Protein AF-A0A935EV45-F1 (afdb_monomer)

Nearest PDB structures (foldseek):
  8w2o-assembly1_F  TM=1.699E-01  e=4.894E+00  Saccharomyces cerevisiae S288C

Mean predicted aligned error: 8.67 Å

Solvent-accessible surface area (backbone atoms only — not comparable to full-atom values): 7509 Å² total; per-residue (Å²): 125,69,72,87,74,80,82,81,82,90,84,77,92,83,37,98,78,70,48,47,69,26,90,53,96,78,26,57,49,69,53,67,56,52,80,79,47,82,34,61,87,47,32,72,79,53,41,71,72,35,60,79,69,70,76,60,58,92,46,69,73,54,28,30,53,44,33,62,68,47,56,48,44,77,78,41,72,50,72,63,51,75,50,72,39,68,42,73,88,41,62,68,64,53,54,49,40,50,75,74,67,46,76,79,82,75,79,81,75,76,82,78,75,80,129

Sequence (115 aa):
MGGDKHYDQIAFLVRKGELELGPSENNAGVLNYYKAVYTEDEAETYFPLGKANGKWPTTAAKRRTYFANEWRTWQMSDHLPLFVELRIDFTEKYLKRIREGEQPINPPTPDATDD

Structure (mmCIF, N/CA/C/O backbone):
data_AF-A0A935EV45-F1
#
_entry.id   AF-A0A935EV45-F1
#
loop_
_atom_site.group_PDB
_atom_site.id
_atom_site.type_symbol
_atom_site.label_atom_id
_atom_site.label_alt_id
_atom_site.label_comp_id
_atom_site.label_asym_id
_atom_site.label_entity_id
_atom_site.label_seq_id
_atom_site.pdbx_PDB_ins_code
_atom_site.Cartn_x
_atom_site.Cartn_y
_atom_site.Cartn_z
_atom_site.occupancy
_atom_site.B_iso_or_equiv
_atom_site.auth_seq_id
_atom_site.auth_comp_id
_atom_site.auth_asym_id
_atom_site.auth_atom_id
_atom_site.pdbx_PDB_model_num
ATOM 1 N N . MET A 1 1 ? 10.252 6.139 -6.412 1.00 50.62 1 MET A N 1
ATOM 2 C CA . MET A 1 1 ? 8.891 5.609 -6.183 1.00 50.62 1 MET A CA 1
ATOM 3 C C . MET A 1 1 ? 8.374 6.224 -4.898 1.00 50.62 1 MET A C 1
ATOM 5 O O . MET A 1 1 ? 9.155 6.312 -3.960 1.00 50.62 1 MET A O 1
ATOM 9 N N . GLY A 1 2 ? 7.127 6.702 -4.896 1.00 47.06 2 GLY A N 1
ATOM 10 C CA . GLY A 1 2 ? 6.505 7.381 -3.758 1.00 47.06 2 GLY A CA 1
ATOM 11 C C . GLY A 1 2 ? 6.551 6.535 -2.485 1.00 47.06 2 GLY A C 1
ATOM 12 O O . GLY A 1 2 ? 6.178 5.365 -2.484 1.00 47.06 2 GLY A O 1
ATOM 13 N N . GLY A 1 3 ? 7.080 7.142 -1.431 1.00 51.31 3 GLY A N 1
ATOM 14 C CA . GLY A 1 3 ? 7.359 6.544 -0.123 1.00 51.31 3 GLY A CA 1
ATOM 15 C C . GLY A 1 3 ? 7.980 7.573 0.827 1.00 51.31 3 GLY A C 1
ATOM 16 O O . GLY A 1 3 ? 7.794 7.488 2.034 1.00 51.31 3 GLY A O 1
ATOM 17 N N . ASP A 1 4 ? 8.618 8.601 0.258 1.00 55.53 4 ASP A N 1
ATOM 18 C CA . ASP A 1 4 ? 9.295 9.679 0.994 1.00 55.53 4 ASP A CA 1
ATOM 19 C C . ASP A 1 4 ? 8.359 10.835 1.407 1.00 55.53 4 ASP A C 1
ATOM 21 O O . ASP A 1 4 ? 8.782 11.793 2.052 1.00 55.53 4 ASP A O 1
ATOM 25 N N . LYS A 1 5 ? 7.079 10.788 1.009 1.00 59.69 5 LYS A N 1
ATOM 26 C CA . LYS A 1 5 ? 6.065 11.781 1.391 1.00 59.69 5 LYS A CA 1
ATOM 27 C C . LYS A 1 5 ? 5.206 11.201 2.513 1.00 59.69 5 LYS A C 1
ATOM 29 O O . LYS A 1 5 ? 4.326 10.388 2.263 1.00 59.69 5 LYS A O 1
ATOM 34 N N . HIS A 1 6 ? 5.473 11.623 3.745 1.00 58.94 6 HIS A N 1
ATOM 35 C CA . HIS A 1 6 ? 4.874 11.069 4.968 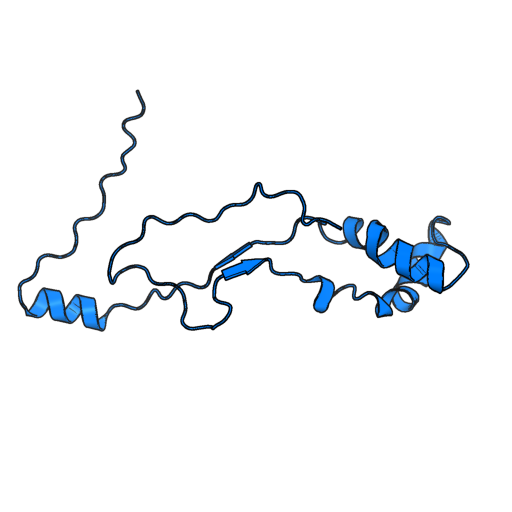1.00 58.94 6 HIS A CA 1
ATOM 36 C C . HIS A 1 6 ? 3.643 11.846 5.472 1.00 58.94 6 HIS A C 1
ATOM 38 O O . HIS A 1 6 ? 3.395 11.895 6.673 1.00 58.94 6 HIS A O 1
ATOM 44 N N . TYR A 1 7 ? 2.907 12.513 4.580 1.00 65.44 7 TYR A N 1
ATOM 45 C CA . TYR A 1 7 ? 1.891 13.496 4.984 1.00 65.44 7 TYR A CA 1
ATOM 46 C C . TYR A 1 7 ? 0.486 12.923 5.197 1.00 65.44 7 TYR A C 1
ATOM 48 O O . TYR A 1 7 ? -0.387 13.649 5.663 1.00 65.44 7 TYR A O 1
ATOM 56 N N . ASP A 1 8 ? 0.270 11.640 4.914 1.00 76.44 8 ASP A N 1
ATOM 57 C CA . ASP A 1 8 ? -1.019 10.999 5.147 1.00 76.44 8 ASP A CA 1
ATOM 58 C C . ASP A 1 8 ? -1.046 10.371 6.547 1.00 76.44 8 ASP A C 1
ATOM 60 O O . ASP A 1 8 ? -0.136 9.635 6.938 1.00 76.44 8 ASP A O 1
ATOM 64 N N . GLN A 1 9 ? -2.094 10.664 7.319 1.00 85.62 9 GLN A N 1
ATOM 65 C CA . GLN A 1 9 ? -2.317 10.093 8.646 1.00 85.62 9 GLN A CA 1
ATOM 66 C C . GLN A 1 9 ? -3.785 9.713 8.810 1.00 85.62 9 GLN A C 1
ATOM 68 O O . GLN A 1 9 ? -4.682 10.461 8.425 1.00 85.62 9 GLN A O 1
ATOM 73 N N . ILE A 1 10 ? -4.021 8.558 9.427 1.00 88.31 10 ILE A N 1
ATOM 74 C CA . ILE A 1 10 ? -5.336 8.180 9.939 1.00 88.31 10 ILE A CA 1
ATOM 75 C C . ILE A 1 10 ? -5.227 8.188 11.461 1.00 88.31 10 ILE A C 1
ATOM 77 O O . ILE A 1 10 ? -4.496 7.382 12.035 1.00 88.31 10 ILE A O 1
ATOM 81 N N . ALA A 1 11 ? -5.932 9.113 12.107 1.00 88.31 11 ALA A N 1
ATOM 82 C CA . ALA A 1 11 ? -5.962 9.240 13.557 1.00 88.31 11 ALA A CA 1
ATOM 83 C C . ALA A 1 11 ? -7.368 8.945 14.084 1.00 88.31 11 ALA A C 1
ATOM 85 O O . ALA A 1 11 ? -8.365 9.358 13.493 1.00 88.31 11 ALA A O 1
ATOM 86 N N . PHE A 1 12 ? -7.436 8.255 15.220 1.00 86.25 12 PHE A N 1
ATOM 87 C CA . PHE A 1 12 ? -8.688 7.968 15.906 1.00 86.25 12 PHE A CA 1
ATOM 88 C C . PHE A 1 12 ? -8.627 8.426 17.354 1.00 86.25 12 PHE A C 1
ATOM 90 O O . PHE A 1 12 ? -7.613 8.256 18.033 1.00 86.25 12 PHE A O 1
ATOM 97 N N . LEU A 1 13 ? -9.762 8.904 17.856 1.00 84.19 13 LEU A N 1
ATOM 98 C CA . LEU A 1 13 ? -9.987 9.018 19.289 1.00 84.19 13 LEU A CA 1
ATOM 99 C C . LEU A 1 13 ? -10.272 7.618 19.856 1.00 84.19 13 LEU A C 1
ATOM 101 O O . LEU A 1 13 ? -11.387 7.105 19.751 1.00 84.19 13 LEU A O 1
ATOM 105 N N . VAL A 1 14 ? -9.247 6.979 20.422 1.00 79.31 14 VAL A N 1
ATOM 106 C CA . VAL A 1 14 ? -9.342 5.604 20.933 1.00 79.31 14 VAL A CA 1
ATOM 107 C C . VAL A 1 14 ? -10.227 5.537 22.174 1.00 79.31 14 VAL A C 1
ATOM 109 O O . VAL A 1 14 ? -10.023 6.265 23.145 1.00 79.31 14 VAL A O 1
ATOM 112 N N . ARG A 1 15 ? -11.178 4.595 22.172 1.00 76.19 15 ARG A N 1
ATOM 113 C CA . ARG A 1 15 ? -12.062 4.313 23.307 1.00 76.19 15 ARG A CA 1
ATOM 114 C C . ARG A 1 15 ? -11.953 2.865 23.747 1.00 76.19 15 ARG A C 1
ATOM 116 O O . ARG A 1 15 ? -12.197 1.934 22.979 1.00 76.19 15 ARG A O 1
ATOM 123 N N . LYS A 1 16 ? -11.634 2.667 25.026 1.00 78.88 16 LYS A N 1
ATOM 124 C CA . LYS A 1 16 ? -11.425 1.335 25.598 1.00 78.88 16 LYS A CA 1
ATOM 125 C C . LYS A 1 16 ? -12.699 0.481 25.520 1.00 78.88 16 LYS A C 1
ATOM 127 O O . LYS A 1 16 ? -13.628 0.635 26.315 1.00 78.88 16 LYS A O 1
ATOM 132 N N . GLY A 1 17 ? -12.685 -0.512 24.633 1.00 77.56 17 GLY A N 1
ATOM 133 C CA . GLY A 1 17 ? -13.804 -1.429 24.420 1.00 77.56 17 GLY A CA 1
ATOM 134 C C . GLY A 1 17 ? -14.927 -0.888 23.536 1.00 77.56 17 GLY A C 1
ATOM 135 O O . GLY A 1 17 ? -16.014 -1.447 23.607 1.00 77.56 17 GLY A O 1
ATOM 136 N N . GLU A 1 18 ? -14.671 0.175 22.770 1.00 79.56 18 GLU A N 1
ATOM 137 C CA . GLU A 1 18 ? -15.549 0.663 21.689 1.00 79.56 18 GLU A CA 1
ATOM 138 C C . GLU A 1 18 ? -14.795 0.869 20.365 1.00 79.56 18 GLU A C 1
ATOM 140 O O . GLU A 1 18 ? -15.420 0.996 19.317 1.00 79.56 18 GLU A O 1
ATOM 145 N N . LEU A 1 19 ? -13.460 0.904 20.401 1.00 86.19 19 LEU A N 1
ATOM 146 C CA . LEU A 1 19 ? -12.618 0.957 19.217 1.00 86.19 19 LEU A CA 1
ATOM 147 C C . LEU A 1 19 ? -11.347 0.153 19.472 1.00 86.19 19 LEU A C 1
ATOM 149 O O . LEU A 1 19 ? -10.571 0.467 20.377 1.00 86.19 19 LEU A O 1
ATOM 153 N N . GLU A 1 20 ? -11.134 -0.873 18.663 1.00 90.00 20 GLU A N 1
ATOM 154 C CA . GLU A 1 20 ? -9.923 -1.687 18.669 1.00 90.00 20 GLU A CA 1
ATOM 155 C C . GLU A 1 20 ? -9.481 -1.886 17.215 1.00 90.00 20 GLU A C 1
ATOM 157 O O . GLU A 1 20 ? -10.308 -1.872 16.298 1.00 90.00 20 GLU A O 1
ATOM 162 N N . LEU A 1 21 ? -8.177 -2.054 16.991 1.00 91.94 21 LEU A N 1
ATOM 163 C CA . LEU A 1 21 ? -7.693 -2.466 15.675 1.00 91.94 21 LEU A CA 1
ATOM 164 C C . LEU A 1 21 ? -8.222 -3.866 15.345 1.00 91.94 21 LEU A C 1
ATOM 166 O O . LEU A 1 21 ? -8.502 -4.675 16.235 1.00 91.94 21 LEU A O 1
ATOM 170 N N . GLY A 1 22 ? -8.368 -4.138 14.054 1.00 93.31 22 GLY A N 1
ATOM 171 C CA . GLY A 1 22 ? -8.760 -5.448 13.563 1.00 93.31 22 GLY A CA 1
ATOM 172 C C . GLY A 1 22 ? -7.778 -6.551 13.978 1.00 93.31 22 GLY A C 1
ATOM 173 O O . GLY A 1 22 ? -6.610 -6.274 14.268 1.00 93.31 22 GLY A O 1
ATOM 174 N N . PRO A 1 23 ? -8.232 -7.813 14.032 1.00 93.81 23 PRO A N 1
ATOM 175 C CA . PRO A 1 23 ? -7.422 -8.933 14.506 1.00 93.81 23 PRO A CA 1
ATOM 176 C C . PRO A 1 23 ? -6.303 -9.369 13.549 1.00 93.81 23 PRO A C 1
ATOM 178 O O . PRO A 1 23 ? -5.482 -10.193 13.951 1.00 93.81 23 PRO A O 1
ATOM 181 N N . SER A 1 24 ? -6.267 -8.888 12.302 1.00 95.88 24 SER A N 1
ATOM 182 C CA . SER A 1 24 ? -5.221 -9.282 11.353 1.00 95.88 24 SER A CA 1
ATOM 183 C C . SER A 1 24 ? -3.833 -8.834 11.814 1.00 95.88 24 SER A C 1
ATOM 185 O O . SER A 1 24 ? -3.671 -7.768 12.401 1.00 95.88 24 SER A O 1
ATOM 187 N N . GLU A 1 25 ? -2.804 -9.612 11.473 1.00 94.19 25 GLU A N 1
ATOM 188 C CA . GLU A 1 25 ? -1.404 -9.251 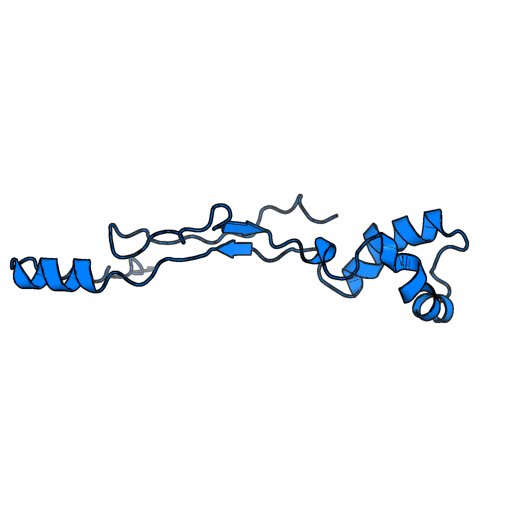11.745 1.00 94.19 25 GLU A CA 1
ATOM 189 C C . GLU A 1 25 ? -1.008 -7.930 11.056 1.00 94.19 25 GLU A C 1
ATOM 191 O O . GLU A 1 25 ? -0.338 -7.092 11.650 1.00 94.19 25 GLU A O 1
ATOM 196 N N . ASN A 1 26 ? -1.505 -7.708 9.832 1.00 91.75 26 ASN A N 1
ATOM 197 C CA . ASN A 1 26 ? -1.364 -6.458 9.078 1.00 91.75 26 ASN A CA 1
ATOM 198 C C . ASN A 1 26 ? -2.679 -5.664 9.094 1.00 91.75 26 ASN A C 1
ATOM 200 O O . ASN A 1 26 ? -3.306 -5.473 8.054 1.00 91.75 26 ASN A O 1
ATOM 204 N N . ASN A 1 27 ? -3.119 -5.232 10.274 1.00 93.56 27 ASN A N 1
ATOM 205 C CA . ASN A 1 27 ? -4.363 -4.475 10.462 1.00 93.56 27 ASN A CA 1
ATOM 206 C C . ASN A 1 27 ? -4.242 -2.968 10.172 1.00 93.56 27 ASN A C 1
ATOM 208 O O . ASN A 1 27 ? -5.227 -2.250 10.292 1.00 93.56 27 ASN A O 1
ATOM 212 N N . ALA A 1 28 ? -3.072 -2.460 9.794 1.00 93.75 28 ALA A N 1
ATOM 213 C CA . ALA A 1 28 ? -2.897 -1.084 9.346 1.00 93.75 28 ALA A CA 1
ATOM 214 C C . ALA A 1 28 ? -1.650 -0.957 8.470 1.00 93.75 28 ALA A C 1
ATOM 216 O O . ALA A 1 28 ? -0.700 -1.731 8.608 1.00 93.75 28 ALA A O 1
ATOM 217 N N . GLY A 1 29 ? -1.623 0.045 7.595 1.00 91.88 29 GLY A N 1
ATOM 218 C CA . GLY A 1 29 ? -0.423 0.387 6.842 1.00 91.88 29 GLY A CA 1
ATOM 219 C C . GLY A 1 29 ? -0.715 1.006 5.487 1.00 91.88 29 GLY A C 1
ATOM 220 O O . GLY A 1 29 ? -1.714 1.692 5.290 1.00 91.88 29 GLY A O 1
ATOM 221 N N . VAL A 1 30 ? 0.195 0.754 4.550 1.00 91.12 30 VAL A N 1
ATOM 222 C CA . VAL A 1 30 ? 0.147 1.272 3.183 1.00 91.12 30 VAL A CA 1
ATOM 223 C C . VAL A 1 30 ? -0.203 0.134 2.227 1.00 91.12 30 VAL A C 1
ATOM 225 O O . VAL A 1 30 ? 0.512 -0.871 2.156 1.00 91.12 30 VAL A O 1
ATOM 228 N N . LEU A 1 31 ? -1.272 0.294 1.448 1.00 91.06 31 LEU A N 1
ATOM 229 C CA . LEU A 1 31 ? -1.646 -0.664 0.415 1.00 91.06 31 LEU A CA 1
ATOM 230 C C . LEU A 1 31 ? -0.843 -0.400 -0.863 1.00 91.06 31 LEU A C 1
ATOM 232 O O . LEU A 1 31 ? -1.192 0.446 -1.686 1.00 91.06 31 LEU A O 1
ATOM 236 N N . ASN A 1 32 ? 0.228 -1.170 -1.057 1.00 91.75 32 ASN A N 1
ATOM 237 C CA . ASN A 1 32 ? 0.989 -1.141 -2.302 1.00 91.75 32 ASN A CA 1
ATOM 238 C C . ASN A 1 32 ? 0.334 -2.028 -3.374 1.00 91.75 32 ASN A C 1
ATOM 240 O O . ASN A 1 32 ? 0.689 -3.199 -3.534 1.00 91.75 32 ASN A O 1
ATOM 244 N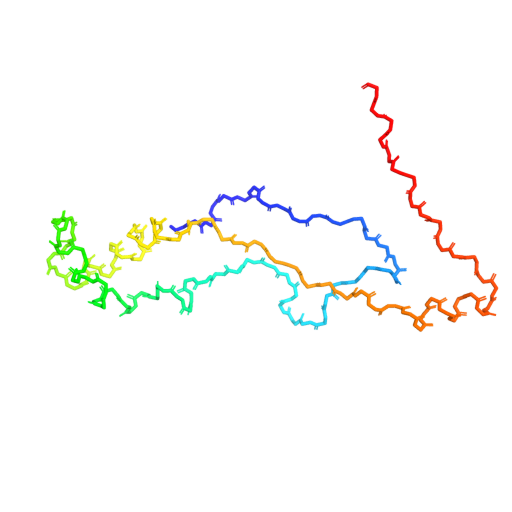 N . TYR A 1 33 ? -0.603 -1.455 -4.129 1.00 92.06 33 TYR A N 1
ATOM 245 C CA . TYR A 1 33 ? -1.289 -2.149 -5.223 1.00 92.06 33 TYR A CA 1
ATOM 246 C C . TYR A 1 33 ? -0.369 -2.535 -6.391 1.00 92.06 33 TYR A C 1
ATOM 248 O O . TYR A 1 33 ? -0.716 -3.455 -7.130 1.00 92.06 33 TYR A O 1
ATOM 256 N N . TYR A 1 34 ? 0.830 -1.948 -6.522 1.00 93.62 34 TYR A N 1
ATOM 257 C CA . TYR A 1 34 ? 1.800 -2.346 -7.555 1.00 93.62 34 TYR A CA 1
ATOM 258 C C . TYR A 1 34 ? 2.347 -3.769 -7.388 1.00 93.62 34 TYR A C 1
ATOM 260 O O . TYR A 1 34 ? 3.024 -4.287 -8.276 1.00 93.62 34 TYR A O 1
ATOM 268 N N . LYS A 1 35 ? 2.055 -4.417 -6.253 1.00 93.31 35 LYS A N 1
ATOM 269 C CA . LYS A 1 35 ? 2.321 -5.843 -6.035 1.00 93.31 35 LYS A CA 1
ATOM 270 C C . LYS A 1 35 ? 1.342 -6.765 -6.769 1.00 93.31 35 LYS A C 1
ATOM 272 O O . LYS A 1 35 ? 1.643 -7.943 -6.914 1.00 93.31 35 LYS A O 1
ATOM 277 N N . ALA A 1 36 ? 0.188 -6.252 -7.195 1.00 94.25 36 ALA A N 1
ATOM 278 C CA . ALA A 1 36 ? -0.874 -7.036 -7.826 1.00 94.25 36 ALA A CA 1
ATOM 279 C C . ALA A 1 36 ? -1.296 -6.497 -9.202 1.00 94.25 36 ALA A C 1
ATOM 281 O O . ALA A 1 36 ? -1.771 -7.266 -10.029 1.00 94.25 36 ALA A O 1
ATOM 282 N N . VAL A 1 37 ? -1.138 -5.194 -9.446 1.00 93.00 37 VAL A N 1
ATOM 283 C CA . VAL A 1 37 ? -1.531 -4.526 -10.694 1.00 93.00 37 VAL A CA 1
ATOM 284 C C . VAL A 1 37 ? -0.365 -3.678 -11.187 1.00 93.00 37 VAL A C 1
ATOM 286 O O . VAL A 1 37 ? 0.236 -2.960 -10.394 1.00 93.00 37 VAL A O 1
ATOM 289 N N . TYR A 1 38 ? -0.044 -3.724 -12.481 1.00 93.31 38 TYR A N 1
ATOM 290 C CA . TYR A 1 38 ? 1.134 -3.049 -13.044 1.00 93.31 38 TYR A CA 1
ATOM 291 C C . TYR A 1 38 ? 2.434 -3.496 -12.364 1.00 93.31 38 TYR A C 1
ATOM 293 O O . TYR A 1 38 ? 3.283 -2.685 -11.956 1.00 93.31 38 TYR A O 1
ATOM 301 N N . THR A 1 39 ? 2.571 -4.813 -12.222 1.00 93.38 39 THR A N 1
ATOM 302 C CA . THR A 1 39 ? 3.769 -5.432 -11.653 1.00 93.38 39 THR A CA 1
ATOM 303 C C . THR A 1 39 ? 4.942 -5.259 -12.616 1.00 93.38 39 THR A C 1
ATOM 305 O O . THR A 1 39 ? 4.756 -5.139 -13.824 1.00 93.38 39 THR A O 1
ATOM 308 N N . GLU A 1 40 ? 6.175 -5.202 -12.111 1.00 89.38 40 GLU A N 1
ATOM 309 C CA . GLU A 1 40 ? 7.336 -4.861 -12.952 1.00 89.38 40 GLU A CA 1
ATOM 310 C C . GLU A 1 40 ? 7.536 -5.790 -14.158 1.00 89.38 40 GLU A C 1
ATOM 312 O O . GLU A 1 40 ? 8.052 -5.359 -15.191 1.00 89.38 40 GLU A O 1
ATOM 317 N N . ASP A 1 41 ? 7.119 -7.048 -14.035 1.00 91.06 41 ASP A N 1
ATOM 318 C CA . ASP A 1 41 ? 7.253 -8.058 -15.083 1.00 91.06 41 ASP A CA 1
ATOM 319 C C . ASP A 1 41 ? 6.207 -7.897 -16.205 1.00 91.06 41 ASP A C 1
ATOM 321 O O . ASP A 1 41 ? 6.328 -8.515 -17.261 1.00 91.06 41 ASP A O 1
ATOM 325 N N . GLU A 1 42 ? 5.221 -7.012 -16.038 1.00 94.12 42 GLU A N 1
ATOM 326 C CA . GLU A 1 42 ? 4.172 -6.743 -17.031 1.00 94.12 42 GLU A CA 1
ATOM 327 C C . GLU A 1 42 ? 4.563 -5.675 -18.062 1.00 94.12 42 GLU A C 1
ATOM 329 O O . GLU A 1 42 ? 3.776 -5.362 -18.957 1.00 94.12 42 GLU A O 1
ATOM 334 N N . ALA A 1 43 ? 5.773 -5.112 -17.985 1.00 93.19 43 ALA A N 1
ATOM 335 C CA . ALA A 1 43 ? 6.204 -4.024 -18.865 1.00 93.19 43 ALA A CA 1
ATOM 336 C C . ALA A 1 43 ? 6.041 -4.346 -20.367 1.00 93.19 43 ALA A C 1
ATOM 338 O O . ALA A 1 43 ? 5.665 -3.473 -21.152 1.00 93.19 43 ALA A O 1
ATOM 339 N N . GLU A 1 44 ? 6.284 -5.595 -20.777 1.00 92.94 44 GLU A N 1
ATOM 340 C CA . GLU A 1 44 ? 6.131 -6.024 -22.175 1.00 92.94 44 GLU A CA 1
ATOM 341 C C . GLU A 1 44 ? 4.663 -6.136 -22.607 1.00 92.94 44 GLU A C 1
ATOM 343 O O . GLU A 1 44 ? 4.347 -5.843 -23.759 1.00 92.94 44 GLU A O 1
ATOM 348 N N . THR A 1 45 ? 3.755 -6.479 -21.688 1.00 93.44 45 THR A N 1
ATOM 349 C CA . THR A 1 45 ? 2.307 -6.528 -21.946 1.00 93.44 45 THR A CA 1
ATOM 350 C C . THR A 1 45 ? 1.771 -5.152 -22.339 1.00 93.44 45 THR A C 1
ATOM 352 O O . THR A 1 45 ? 0.950 -5.039 -23.248 1.00 93.44 45 THR A O 1
ATOM 355 N N . TYR A 1 46 ? 2.272 -4.092 -21.697 1.00 90.31 46 TYR A N 1
ATOM 356 C CA . TYR A 1 46 ? 1.817 -2.715 -21.924 1.00 90.31 46 TYR A CA 1
ATOM 357 C C . TYR A 1 46 ? 2.638 -1.949 -22.974 1.00 90.31 46 TYR A C 1
ATOM 359 O O . TYR A 1 46 ? 2.180 -0.925 -23.487 1.00 90.31 46 TYR A O 1
ATOM 367 N N . PHE A 1 47 ? 3.818 -2.444 -23.361 1.00 88.69 47 PHE A N 1
ATOM 368 C CA . PHE A 1 47 ? 4.675 -1.793 -24.358 1.00 88.69 47 PHE A CA 1
ATOM 369 C C . PHE A 1 47 ? 3.979 -1.464 -25.698 1.00 88.69 47 PHE A C 1
ATOM 371 O O . PHE A 1 47 ? 4.219 -0.367 -26.219 1.00 88.69 47 PHE A O 1
ATOM 378 N N . PRO A 1 48 ? 3.095 -2.314 -26.267 1.00 88.62 48 PRO A N 1
ATOM 379 C CA . PRO A 1 48 ? 2.384 -1.983 -27.503 1.00 88.62 48 PRO A CA 1
ATOM 380 C C . PRO A 1 48 ? 1.572 -0.682 -27.425 1.00 88.62 48 PRO A C 1
ATOM 382 O O . PRO A 1 48 ? 1.542 0.065 -28.403 1.00 88.62 48 PRO A O 1
ATOM 385 N N . LEU A 1 49 ? 0.987 -0.364 -26.263 1.00 82.00 49 LEU A N 1
ATOM 386 C CA . L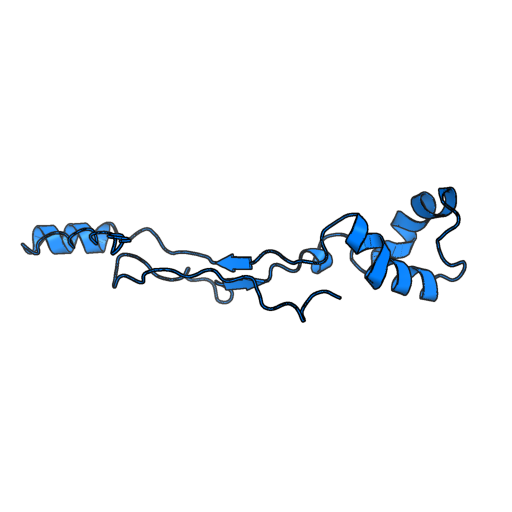EU A 1 49 ? 0.272 0.901 -26.031 1.00 82.00 49 LEU A CA 1
ATOM 387 C C . LEU A 1 49 ? 1.238 2.094 -26.057 1.00 82.00 49 LEU A C 1
ATOM 389 O O . LEU A 1 49 ? 0.933 3.167 -26.572 1.00 82.00 49 LEU A O 1
ATOM 393 N N . GLY A 1 50 ? 2.441 1.882 -25.529 1.00 70.00 50 GLY A N 1
ATOM 394 C CA . GLY A 1 50 ? 3.515 2.860 -25.476 1.00 70.00 50 GLY A CA 1
ATOM 395 C C . GLY A 1 50 ? 4.159 3.197 -26.816 1.00 70.00 50 GLY A C 1
ATOM 396 O O . GLY A 1 50 ? 4.582 4.337 -27.037 1.00 70.00 50 GLY A O 1
ATOM 397 N N . LYS A 1 51 ? 4.209 2.217 -27.726 1.00 68.56 51 LYS A N 1
ATOM 398 C CA . LYS A 1 51 ? 4.795 2.361 -29.065 1.00 68.56 51 LYS A CA 1
ATOM 399 C C . LYS A 1 51 ? 4.074 3.421 -29.903 1.00 68.56 51 LYS A C 1
ATOM 401 O O . LYS A 1 51 ? 4.730 4.104 -30.683 1.00 68.56 51 LYS A O 1
ATOM 406 N N . ALA A 1 52 ? 2.769 3.609 -29.693 1.00 70.25 52 ALA A N 1
ATOM 407 C CA . ALA A 1 52 ? 1.982 4.642 -30.368 1.00 70.25 52 ALA A CA 1
ATOM 408 C C . ALA A 1 52 ? 2.449 6.071 -30.031 1.00 70.25 52 ALA A C 1
ATOM 410 O O . ALA A 1 52 ? 2.388 6.957 -30.877 1.00 70.25 52 ALA A O 1
ATOM 411 N N . ASN A 1 53 ? 2.982 6.278 -28.822 1.00 73.06 53 ASN A N 1
ATOM 412 C CA . ASN A 1 53 ? 3.384 7.596 -28.326 1.00 73.06 53 ASN A CA 1
ATOM 413 C C . ASN A 1 53 ? 4.888 7.879 -28.494 1.00 73.06 53 ASN A C 1
ATOM 415 O O . ASN A 1 53 ? 5.345 8.954 -28.113 1.00 73.06 53 ASN A O 1
ATOM 419 N N . GLY A 1 54 ? 5.680 6.921 -28.998 1.00 79.12 54 GLY A N 1
ATOM 420 C CA . GLY A 1 54 ? 7.114 7.084 -29.293 1.00 79.12 54 GLY A CA 1
ATOM 421 C C . GLY A 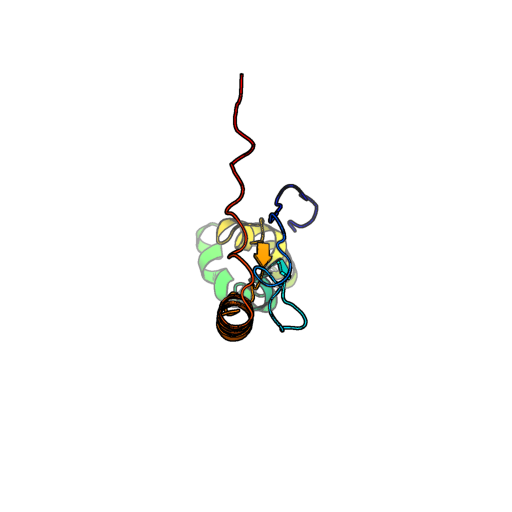1 54 ? 8.045 7.313 -28.090 1.00 79.12 54 GLY A C 1
ATOM 422 O O . GLY A 1 54 ? 9.249 7.447 -28.277 1.00 79.12 54 GLY A O 1
ATOM 423 N N . LYS A 1 55 ? 7.519 7.355 -26.858 1.00 80.69 55 LYS A N 1
ATOM 424 C CA . LYS A 1 55 ? 8.281 7.680 -25.634 1.00 80.69 55 LYS A CA 1
ATOM 425 C C . LYS A 1 55 ? 8.938 6.478 -24.952 1.00 80.69 55 LYS A C 1
ATOM 427 O O . LYS A 1 55 ? 9.770 6.660 -24.069 1.00 80.69 55 LYS A O 1
ATOM 432 N N . TRP A 1 56 ? 8.560 5.258 -25.325 1.00 89.19 56 TRP A N 1
ATOM 433 C CA . TRP A 1 56 ? 9.044 4.056 -24.651 1.00 89.19 56 TRP A CA 1
ATOM 434 C C . TRP A 1 56 ? 10.442 3.638 -25.129 1.00 89.19 56 TRP A C 1
ATOM 436 O O . TRP A 1 56 ? 10.709 3.665 -26.333 1.00 89.19 56 TRP A O 1
ATOM 446 N N . PRO A 1 57 ? 11.324 3.174 -24.224 1.00 90.75 57 PRO A N 1
ATOM 447 C CA . PRO A 1 57 ? 12.642 2.676 -24.603 1.00 90.75 57 PRO A CA 1
ATOM 448 C C . PRO A 1 57 ? 12.605 1.457 -25.538 1.00 90.75 57 PRO A C 1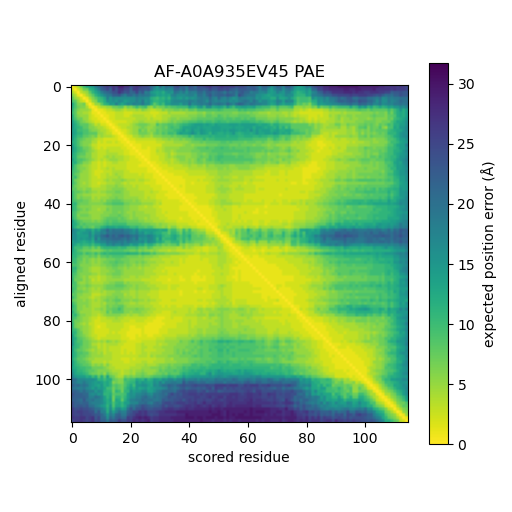
ATOM 450 O O . PRO A 1 57 ? 11.706 0.616 -25.495 1.00 90.75 57 PRO A O 1
ATOM 453 N N . THR A 1 58 ? 13.650 1.310 -26.352 1.00 87.31 58 THR A N 1
ATOM 454 C CA . THR A 1 58 ? 13.761 0.226 -27.343 1.00 87.31 58 THR A CA 1
ATOM 455 C C . THR A 1 58 ? 14.212 -1.111 -26.755 1.00 87.31 58 THR A C 1
ATOM 457 O O . THR A 1 58 ? 13.908 -2.159 -27.325 1.00 87.31 58 THR A O 1
ATOM 460 N N . THR A 1 59 ? 14.904 -1.108 -25.613 1.00 92.00 59 THR A N 1
ATOM 461 C CA . THR A 1 59 ? 15.397 -2.331 -24.961 1.00 92.00 59 THR A CA 1
ATOM 462 C C . THR A 1 59 ? 14.485 -2.757 -23.812 1.00 92.00 59 THR A C 1
ATOM 464 O O . THR A 1 59 ? 14.022 -1.914 -23.046 1.00 92.00 59 THR A O 1
ATOM 467 N N . ALA A 1 60 ? 14.268 -4.066 -23.653 1.00 90.75 60 ALA A N 1
ATOM 468 C CA . ALA A 1 60 ? 13.384 -4.625 -22.622 1.00 90.75 60 ALA A CA 1
ATOM 469 C C . ALA A 1 60 ? 13.779 -4.193 -21.198 1.00 90.75 60 ALA A C 1
ATOM 471 O O . ALA A 1 60 ? 12.940 -3.750 -20.420 1.00 90.75 60 ALA A O 1
ATOM 472 N N . ALA A 1 61 ? 15.079 -4.211 -20.879 1.00 91.69 61 ALA A N 1
ATOM 473 C CA . ALA A 1 61 ? 15.572 -3.766 -19.575 1.00 91.69 61 ALA A CA 1
ATOM 474 C C . ALA A 1 61 ? 15.208 -2.299 -19.281 1.00 91.69 61 ALA A C 1
ATOM 476 O O . ALA A 1 61 ? 14.711 -1.985 -18.203 1.00 91.69 61 ALA A O 1
ATOM 477 N N . LYS A 1 62 ? 15.384 -1.399 -20.261 1.00 92.31 62 LYS A N 1
ATOM 478 C CA . LYS A 1 62 ? 15.011 0.014 -20.096 1.00 92.31 62 LYS A CA 1
ATOM 479 C C . LYS A 1 62 ? 13.495 0.199 -20.040 1.00 92.31 62 LYS A C 1
ATOM 481 O O . LYS A 1 62 ? 13.034 1.069 -19.308 1.00 92.31 62 LYS A O 1
ATOM 486 N N . ARG A 1 63 ? 12.719 -0.616 -20.767 1.00 92.25 63 ARG A N 1
ATOM 487 C CA . ARG A 1 63 ? 11.251 -0.612 -20.676 1.00 92.25 63 ARG A CA 1
ATOM 488 C C . ARG A 1 63 ? 10.767 -0.986 -19.291 1.00 92.25 63 ARG A C 1
ATOM 490 O O . ARG A 1 63 ? 9.913 -0.279 -18.778 1.00 92.25 63 ARG A O 1
ATOM 497 N N . ARG A 1 64 ? 11.339 -2.021 -18.668 1.00 93.44 64 ARG A N 1
ATOM 498 C CA . ARG A 1 64 ? 11.003 -2.411 -17.292 1.00 93.44 64 ARG A CA 1
ATOM 499 C C . ARG A 1 64 ? 11.209 -1.253 -16.317 1.00 93.44 64 ARG A C 1
ATOM 501 O O . ARG A 1 64 ? 10.305 -0.923 -15.559 1.00 93.44 64 ARG A O 1
ATOM 508 N N . THR A 1 65 ? 12.366 -0.594 -16.380 1.00 92.69 65 THR A N 1
ATOM 509 C CA . THR A 1 65 ? 12.669 0.557 -15.516 1.00 92.69 65 THR A CA 1
ATOM 510 C C . THR A 1 65 ? 11.721 1.7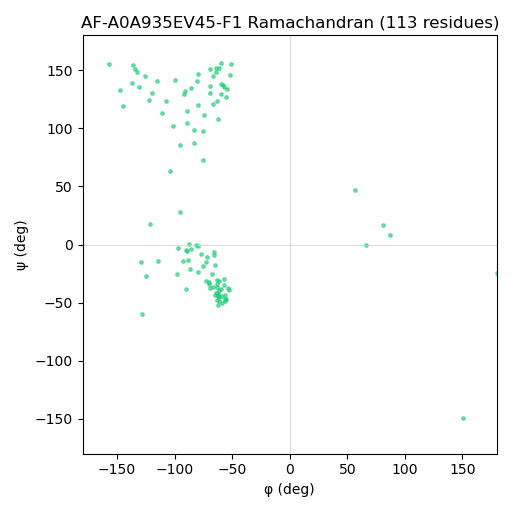31 -15.760 1.00 92.69 65 THR A C 1
ATOM 512 O O . THR A 1 65 ? 11.175 2.280 -14.807 1.00 92.69 65 THR A O 1
ATOM 515 N N . TYR A 1 66 ? 11.498 2.100 -17.023 1.00 92.44 66 TYR A N 1
ATOM 516 C CA . TYR A 1 66 ? 10.582 3.180 -17.396 1.00 92.44 66 TYR A CA 1
ATOM 517 C C . TYR A 1 66 ? 9.138 2.881 -16.972 1.00 92.44 66 TYR A C 1
ATOM 519 O O . TYR A 1 66 ? 8.460 3.732 -16.400 1.00 92.44 66 TYR A O 1
ATOM 527 N N . PHE A 1 67 ? 8.686 1.646 -17.187 1.00 93.56 67 PHE A N 1
ATOM 528 C CA . PHE A 1 67 ? 7.372 1.176 -16.776 1.00 93.56 67 PHE A CA 1
ATOM 529 C C . PHE A 1 67 ? 7.176 1.302 -15.264 1.00 93.56 67 PHE A C 1
ATOM 531 O O . PHE A 1 67 ? 6.193 1.893 -14.824 1.00 93.56 67 PHE A O 1
ATOM 538 N N . ALA A 1 68 ? 8.130 0.791 -14.481 1.00 92.12 68 ALA A N 1
ATOM 539 C CA . ALA A 1 68 ? 8.037 0.740 -13.028 1.00 92.12 68 ALA A CA 1
ATOM 540 C C . ALA A 1 68 ? 8.123 2.126 -12.363 1.00 92.12 68 ALA A C 1
ATOM 542 O O . ALA A 1 68 ? 7.443 2.375 -11.365 1.00 92.12 68 ALA A O 1
ATOM 543 N N . ASN A 1 69 ? 8.956 3.023 -12.894 1.00 90.38 69 ASN A N 1
ATOM 544 C CA . ASN A 1 69 ? 9.262 4.296 -12.238 1.00 90.38 69 ASN A CA 1
ATOM 545 C C . ASN A 1 69 ? 8.456 5.486 -12.762 1.00 90.38 69 ASN A C 1
ATOM 547 O O . ASN A 1 69 ? 8.291 6.452 -12.023 1.00 90.38 69 ASN A O 1
ATOM 551 N N . GLU A 1 70 ? 7.978 5.432 -14.006 1.00 90.50 70 GLU A N 1
ATOM 552 C CA . GLU A 1 70 ? 7.335 6.576 -14.657 1.00 90.50 70 GLU A CA 1
ATOM 553 C C . GLU A 1 70 ? 5.975 6.210 -15.237 1.00 90.50 70 GLU A C 1
ATOM 555 O O . GLU A 1 70 ? 4.963 6.777 -14.849 1.00 90.50 70 GLU A O 1
ATOM 560 N N . TRP A 1 71 ? 5.913 5.250 -16.159 1.00 91.88 71 TRP A N 1
ATOM 561 C CA . TRP A 1 71 ? 4.683 5.070 -16.929 1.00 91.88 71 TRP A CA 1
ATOM 562 C C . TRP A 1 71 ? 3.500 4.634 -16.060 1.00 91.88 71 TRP A C 1
ATOM 564 O O . TRP A 1 71 ? 2.399 5.174 -16.205 1.00 91.88 71 TRP A O 1
ATOM 574 N N . ARG A 1 72 ? 3.716 3.689 -15.132 1.00 92.50 72 ARG A N 1
ATOM 575 C CA . ARG A 1 72 ? 2.633 3.191 -14.274 1.00 92.50 72 ARG A CA 1
ATOM 576 C C . ARG A 1 72 ? 2.123 4.241 -13.284 1.00 92.50 72 ARG A C 1
ATOM 578 O O . ARG A 1 72 ? 0.944 4.191 -12.955 1.00 92.50 72 ARG A O 1
ATOM 585 N N . THR A 1 73 ? 2.952 5.225 -12.907 1.00 90.88 73 THR A N 1
ATOM 586 C CA . THR A 1 73 ? 2.552 6.316 -11.998 1.00 90.88 73 THR A CA 1
ATOM 587 C C . THR A 1 73 ? 1.615 7.335 -12.655 1.00 90.88 73 THR A C 1
ATOM 589 O O . THR A 1 73 ? 0.968 8.131 -11.979 1.00 90.88 73 THR A O 1
ATOM 592 N N . TRP A 1 74 ? 1.518 7.319 -13.989 1.00 90.19 74 TRP A N 1
ATOM 593 C CA . TRP A 1 74 ? 0.533 8.112 -14.731 1.00 90.19 74 TRP A CA 1
ATOM 594 C C . TRP A 1 74 ? -0.806 7.393 -14.886 1.00 90.19 74 TRP A C 1
ATOM 596 O O . TRP A 1 74 ? -1.812 8.040 -15.162 1.00 90.19 74 TRP A O 1
ATOM 606 N N . GLN A 1 75 ? -0.817 6.063 -14.757 1.00 91.50 75 GLN A N 1
ATOM 607 C CA . GLN A 1 75 ? -2.039 5.258 -14.849 1.00 91.50 75 GLN A CA 1
ATOM 608 C C . GLN A 1 75 ? -2.698 5.090 -13.482 1.00 91.50 75 GLN A C 1
ATOM 610 O O . GLN A 1 75 ? -3.921 5.112 -13.365 1.00 91.50 75 GLN A O 1
ATOM 615 N N . MET A 1 76 ? -1.882 4.925 -12.446 1.00 91.00 76 MET A N 1
ATOM 616 C CA . MET A 1 76 ? -2.299 4.899 -11.052 1.00 91.00 76 MET A CA 1
ATOM 617 C C . MET A 1 76 ? -1.370 5.801 -10.258 1.00 91.00 76 MET A C 1
ATOM 619 O O . MET A 1 76 ? -0.210 5.942 -10.614 1.00 91.00 76 MET A O 1
ATOM 623 N N . SER A 1 77 ? -1.878 6.420 -9.197 1.00 87.50 77 SER A N 1
ATOM 624 C CA . SER A 1 77 ? -1.104 7.361 -8.383 1.00 87.50 77 SER A CA 1
ATOM 625 C C . SER A 1 77 ? 0.259 6.787 -7.941 1.00 87.50 77 SER A C 1
ATOM 627 O O . SER A 1 77 ? 0.465 5.580 -7.830 1.00 87.50 77 SER A O 1
ATOM 629 N N . ASP A 1 78 ? 1.236 7.637 -7.659 1.00 84.94 78 ASP A N 1
ATOM 630 C CA . ASP A 1 78 ? 2.419 7.225 -6.895 1.00 84.94 78 ASP A CA 1
ATOM 631 C C . ASP A 1 78 ? 2.217 7.400 -5.381 1.00 84.94 78 ASP A C 1
ATOM 633 O O . ASP A 1 78 ? 3.058 6.962 -4.596 1.00 84.94 78 ASP A O 1
ATOM 637 N N . HIS A 1 79 ? 1.091 7.990 -4.967 1.00 85.75 79 HIS A N 1
ATOM 638 C CA . HIS A 1 79 ? 0.646 8.045 -3.579 1.00 85.75 79 HIS A CA 1
ATOM 639 C C . HIS A 1 79 ? -0.205 6.810 -3.266 1.00 85.75 79 HIS A C 1
ATOM 641 O O . HIS A 1 79 ? -1.276 6.594 -3.846 1.00 85.75 79 HIS A O 1
ATOM 647 N N . LEU A 1 80 ? 0.306 5.974 -2.367 1.00 89.00 80 LEU A N 1
ATOM 648 C CA . LEU A 1 80 ? -0.315 4.710 -1.997 1.00 89.00 80 LEU A CA 1
ATOM 649 C C . LEU A 1 80 ? -1.358 4.925 -0.883 1.00 89.00 80 LEU A C 1
ATOM 651 O O . LEU A 1 80 ? -1.049 5.602 0.096 1.00 89.00 80 LEU A O 1
ATOM 655 N N . PRO A 1 81 ? -2.564 4.337 -0.987 1.00 89.44 81 PRO A N 1
ATOM 656 C CA . PRO A 1 81 ? -3.591 4.442 0.037 1.00 89.44 81 PRO A CA 1
ATOM 657 C C . PRO A 1 81 ? -3.113 3.932 1.390 1.00 89.44 81 PRO A C 1
ATOM 659 O O . PRO A 1 81 ? -2.514 2.856 1.487 1.00 89.44 81 PRO A O 1
ATOM 662 N N . LEU A 1 82 ? -3.461 4.672 2.437 1.00 92.19 82 LEU A N 1
ATOM 663 C CA . LEU A 1 82 ? -3.430 4.151 3.793 1.00 92.19 82 LEU A CA 1
ATOM 664 C C . LEU A 1 82 ? -4.665 3.298 4.050 1.00 92.19 82 LEU A C 1
ATOM 666 O O . LEU A 1 82 ? -5.754 3.583 3.549 1.00 92.19 82 LEU A O 1
ATOM 670 N N . PHE A 1 83 ? -4.497 2.267 4.864 1.00 93.69 83 PHE A N 1
ATOM 671 C CA . PHE A 1 83 ? -5.603 1.462 5.346 1.00 93.69 83 PHE A CA 1
ATOM 672 C C . PHE A 1 83 ? -5.448 1.176 6.835 1.00 93.69 83 PHE A C 1
ATOM 674 O O . PHE A 1 83 ? -4.344 1.160 7.385 1.00 93.69 83 PHE A O 1
ATOM 681 N N . VAL A 1 84 ? -6.586 0.930 7.468 1.00 95.06 84 VAL A N 1
ATOM 682 C CA . VAL A 1 84 ? -6.692 0.450 8.838 1.00 95.06 84 VAL A CA 1
ATOM 683 C C . VAL A 1 84 ? -7.927 -0.433 8.935 1.00 95.06 84 VAL A C 1
ATOM 685 O O . VAL A 1 84 ? -8.999 -0.100 8.434 1.00 95.06 84 VAL A O 1
ATOM 688 N N . GLU A 1 85 ? -7.757 -1.589 9.546 1.00 95.50 85 GLU A N 1
ATOM 689 C CA . GLU A 1 85 ? -8.812 -2.510 9.905 1.00 95.50 85 GLU A CA 1
ATOM 690 C C . GLU A 1 85 ? -9.279 -2.164 11.317 1.00 95.50 85 GLU A C 1
ATOM 692 O O . GLU A 1 85 ? -8.471 -1.998 12.233 1.00 95.50 85 GLU A O 1
ATOM 697 N N . LEU A 1 86 ? -10.592 -2.066 11.502 1.00 93.38 86 LEU A N 1
ATOM 698 C CA . LEU A 1 86 ? -11.200 -1.746 12.786 1.00 93.38 86 LEU A CA 1
ATOM 699 C C . LEU A 1 86 ? -12.103 -2.892 13.221 1.00 93.38 86 LEU A C 1
ATOM 701 O O . LEU A 1 86 ? -12.987 -3.324 12.479 1.00 93.38 86 LEU A O 1
ATOM 705 N N . ARG A 1 87 ? -11.927 -3.339 14.462 1.00 91.69 87 ARG A N 1
ATOM 706 C CA . ARG A 1 87 ? -12.925 -4.146 15.150 1.00 91.69 87 ARG A CA 1
ATOM 707 C C . ARG A 1 87 ? -13.997 -3.195 15.676 1.00 91.69 87 ARG A C 1
ATOM 709 O O . ARG A 1 87 ? -13.694 -2.321 16.480 1.00 91.69 87 ARG A O 1
ATOM 716 N N . ILE A 1 88 ? -15.238 -3.383 15.227 1.00 85.31 88 ILE A N 1
ATOM 717 C CA . ILE A 1 88 ? -16.375 -2.523 15.605 1.00 85.31 88 ILE A CA 1
ATOM 718 C C . ILE A 1 88 ? -17.456 -3.244 16.419 1.00 85.31 88 ILE A C 1
ATOM 720 O O . ILE A 1 88 ? -18.307 -2.591 17.016 1.00 85.31 88 ILE A O 1
ATOM 724 N N . ASP A 1 89 ? -17.435 -4.580 16.468 1.00 89.75 89 ASP A N 1
ATOM 725 C CA . ASP A 1 89 ? -18.422 -5.339 17.237 1.00 89.75 89 ASP A CA 1
ATOM 726 C C . ASP A 1 89 ? -17.968 -5.559 18.687 1.00 89.75 89 ASP A C 1
ATOM 728 O O . ASP A 1 89 ? -17.104 -6.395 19.004 1.00 89.75 89 ASP A O 1
ATOM 732 N N . PHE A 1 90 ? 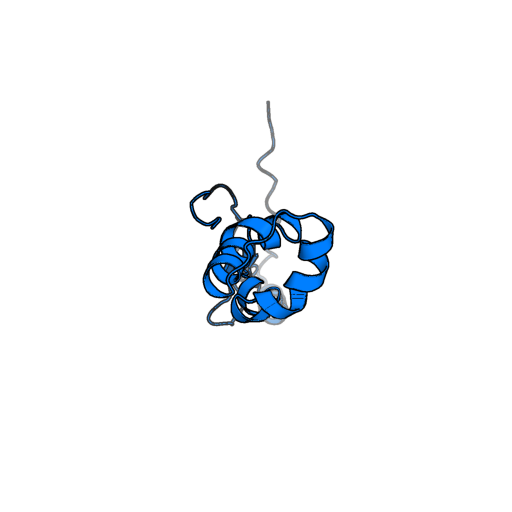-18.601 -4.784 19.567 1.00 89.81 90 PHE A N 1
ATOM 733 C CA . PHE A 1 90 ? -18.456 -4.829 21.021 1.00 89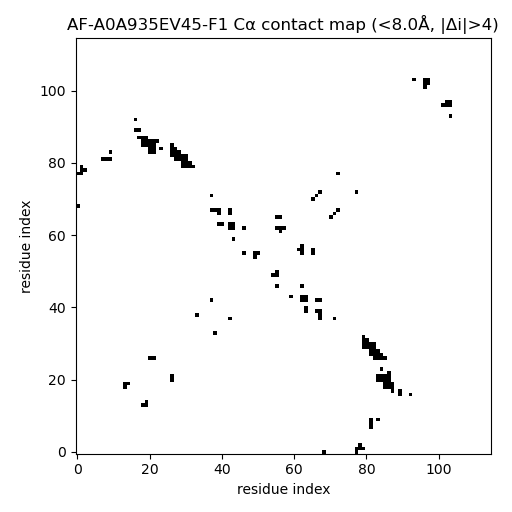.81 90 PHE A CA 1
ATOM 734 C C . PHE A 1 90 ? -19.790 -5.106 21.724 1.00 89.81 90 PHE A C 1
ATOM 736 O O . PHE A 1 90 ? -19.910 -4.865 22.928 1.00 89.81 90 PHE A O 1
ATOM 743 N N . THR A 1 91 ? -20.786 -5.618 20.992 1.00 89.88 91 THR A N 1
ATOM 744 C CA . THR A 1 91 ? -22.179 -5.737 21.450 1.00 89.88 91 THR A CA 1
ATOM 745 C C . THR A 1 91 ? -22.290 -6.506 22.764 1.00 89.88 91 THR A C 1
ATOM 747 O O . THR A 1 91 ? -22.906 -6.024 23.709 1.00 89.88 91 THR A O 1
ATOM 750 N N . GLU A 1 92 ? -21.617 -7.650 22.886 1.00 90.81 92 GLU A N 1
ATOM 751 C CA . GLU A 1 92 ? -21.645 -8.470 24.107 1.00 90.81 92 GLU A CA 1
ATOM 752 C C . GLU A 1 92 ? -21.096 -7.731 25.332 1.00 90.81 92 GLU A C 1
ATOM 754 O O . GLU A 1 92 ? -21.698 -7.722 26.408 1.00 90.81 92 GLU A O 1
ATOM 759 N N . LYS A 1 93 ? -19.954 -7.054 25.166 1.00 87.50 93 LYS A N 1
ATOM 760 C CA . LYS A 1 93 ? -19.327 -6.277 26.240 1.00 87.50 93 LYS A CA 1
ATOM 761 C C . LYS A 1 93 ? -20.224 -5.114 26.653 1.00 87.50 93 LYS A C 1
ATOM 763 O O . LYS A 1 93 ? -20.372 -4.852 27.842 1.00 87.50 93 LYS A O 1
ATOM 768 N N . TYR A 1 94 ? -20.828 -4.447 25.675 1.00 86.62 94 TYR A N 1
ATOM 769 C CA . TYR A 1 94 ? -21.769 -3.356 25.888 1.00 86.62 94 TYR A CA 1
ATOM 770 C C . TYR A 1 94 ? -23.021 -3.814 26.655 1.00 86.62 94 TYR A C 1
ATOM 772 O O . TYR A 1 94 ? -23.341 -3.248 27.700 1.00 86.62 94 TYR A O 1
ATOM 780 N N . LEU A 1 95 ? -23.683 -4.885 26.203 1.00 89.75 95 LEU A N 1
ATOM 781 C CA . LEU A 1 95 ? -24.882 -5.427 26.851 1.00 89.75 95 LEU A CA 1
ATOM 782 C C . LEU A 1 95 ? -24.598 -5.931 28.270 1.00 89.75 95 LEU A C 1
ATOM 784 O O . LEU A 1 95 ? -25.432 -5.755 29.162 1.00 89.75 95 LEU A O 1
ATOM 788 N N . LYS A 1 96 ? -23.422 -6.529 28.500 1.00 89.75 96 LYS A N 1
ATOM 789 C CA . LYS A 1 96 ? -22.994 -6.964 29.833 1.00 89.75 96 LYS A CA 1
ATOM 790 C C . LYS A 1 96 ? -22.874 -5.786 30.804 1.00 89.75 96 LYS A C 1
ATOM 792 O O . LYS A 1 96 ? -23.454 -5.855 31.882 1.00 89.75 96 LYS A O 1
ATOM 797 N N . ARG A 1 97 ? -22.197 -4.703 30.405 1.00 86.06 97 ARG A N 1
ATOM 798 C CA . ARG A 1 97 ? -22.037 -3.490 31.231 1.00 86.06 97 ARG A CA 1
ATOM 799 C C . ARG A 1 97 ? -23.383 -2.907 31.656 1.00 86.06 97 ARG A C 1
ATOM 801 O O . ARG A 1 97 ? -23.604 -2.666 32.839 1.00 86.06 97 ARG A O 1
ATOM 808 N N . ILE A 1 98 ? -24.312 -2.774 30.706 1.00 88.00 98 ILE A N 1
ATOM 809 C CA . ILE A 1 98 ? -25.664 -2.269 30.992 1.00 88.00 98 ILE A CA 1
ATOM 810 C C . ILE A 1 98 ? -26.404 -3.193 31.961 1.00 88.00 98 ILE A C 1
ATOM 812 O O . ILE A 1 98 ? -27.057 -2.719 32.887 1.00 88.00 98 ILE A O 1
ATOM 816 N N . ARG A 1 99 ? -26.296 -4.517 31.783 1.00 90.12 99 ARG A N 1
ATOM 817 C CA . ARG A 1 99 ? -26.920 -5.494 32.689 1.00 90.12 99 ARG A CA 1
ATOM 818 C C . ARG A 1 99 ? -26.361 -5.411 34.112 1.00 90.12 99 ARG A C 1
ATOM 820 O O . ARG A 1 99 ? -27.106 -5.634 35.060 1.00 90.12 99 ARG A O 1
ATOM 827 N N . GLU A 1 100 ? -25.077 -5.101 34.256 1.00 91.25 100 GLU A N 1
ATOM 828 C CA . GLU A 1 100 ? -24.391 -4.932 35.544 1.00 91.25 100 GLU A CA 1
ATOM 829 C C . GLU A 1 100 ? -24.650 -3.551 36.185 1.00 91.25 100 GLU A C 1
ATOM 831 O O . GLU A 1 100 ? -24.207 -3.301 37.304 1.00 91.25 100 GLU A O 1
ATOM 836 N N . GLY A 1 101 ? -25.421 -2.678 35.524 1.00 85.06 101 GLY A N 1
ATOM 837 C CA . GLY A 1 101 ? -25.808 -1.360 36.033 1.00 85.06 101 GLY A CA 1
ATOM 838 C C . GLY A 1 101 ? -24.807 -0.244 35.723 1.00 85.06 101 GLY A C 1
ATOM 839 O O . GLY A 1 101 ? -24.974 0.873 36.219 1.00 85.06 101 GLY A O 1
ATOM 840 N N . GLU A 1 102 ? -23.784 -0.508 34.904 1.00 80.94 102 GLU A N 1
ATOM 841 C CA . GLU A 1 102 ? -22.902 0.542 34.398 1.00 80.94 102 GLU A CA 1
ATOM 842 C C . GLU A 1 102 ? -23.664 1.432 33.408 1.00 80.94 102 GLU A C 1
ATOM 844 O O . GLU A 1 102 ? -24.394 0.953 32.534 1.00 80.94 102 GLU A O 1
ATOM 849 N N . GLN A 1 103 ? -23.482 2.748 33.531 1.00 69.50 103 GLN A N 1
ATOM 850 C CA . GLN A 1 103 ? -24.009 3.688 32.547 1.00 69.50 103 GLN A CA 1
ATOM 851 C C . GLN A 1 103 ? -23.289 3.494 31.201 1.00 69.50 103 GLN A C 1
ATOM 853 O O . GLN A 1 103 ? -22.085 3.213 31.190 1.00 69.50 103 GLN A O 1
ATOM 858 N N . PRO A 1 104 ? -23.987 3.671 30.063 1.00 67.31 104 PRO A N 1
ATOM 859 C CA . PRO A 1 104 ? -23.337 3.755 28.762 1.00 67.31 104 PRO A CA 1
ATOM 860 C C . PRO A 1 104 ? -22.223 4.806 28.791 1.00 67.31 104 PRO A C 1
ATOM 862 O O . PRO A 1 104 ? -22.342 5.826 29.472 1.00 67.31 104 PRO A O 1
ATOM 865 N N . ILE A 1 105 ? -21.140 4.570 28.050 1.00 67.94 105 ILE A N 1
ATOM 866 C CA . ILE A 1 105 ? -20.061 5.555 27.959 1.00 67.94 105 ILE A CA 1
ATOM 867 C C . ILE A 1 105 ? -20.644 6.814 27.311 1.00 67.94 105 ILE A C 1
ATOM 869 O O . ILE A 1 105 ? -21.224 6.738 26.226 1.00 67.94 105 ILE A O 1
ATOM 873 N N . ASN A 1 106 ? -20.538 7.961 27.988 1.00 65.94 106 ASN A N 1
ATOM 874 C CA . ASN A 1 106 ? -21.041 9.219 27.444 1.00 65.94 106 ASN A CA 1
ATOM 875 C C . ASN A 1 106 ? -20.373 9.490 26.086 1.00 65.94 106 ASN A C 1
ATOM 877 O O . ASN A 1 106 ? -19.151 9.330 25.976 1.00 65.94 106 ASN A O 1
ATOM 881 N N . PRO A 1 107 ? -21.132 9.913 25.056 1.00 60.97 107 PRO A N 1
ATOM 882 C CA . PRO A 1 107 ? -20.515 10.370 23.825 1.00 60.97 107 PRO A CA 1
ATOM 883 C C . PRO A 1 107 ? -19.602 11.562 24.155 1.00 60.97 107 PRO A C 1
ATOM 885 O O . PRO A 1 107 ? -19.981 12.407 24.969 1.00 60.97 107 PRO A O 1
ATOM 888 N N . PRO A 1 108 ? -18.400 11.638 23.566 1.00 57.31 108 PRO A N 1
ATOM 889 C CA . PRO A 1 108 ? -17.542 12.790 23.713 1.00 57.31 108 PRO A CA 1
ATOM 890 C C . PRO A 1 108 ? -18.296 13.993 23.171 1.00 57.31 108 PRO A C 1
ATOM 892 O O . PRO A 1 108 ? -18.831 13.966 22.060 1.00 57.31 108 PRO A O 1
ATOM 895 N N . THR A 1 109 ? -18.338 15.041 23.977 1.00 57.97 109 THR A N 1
ATOM 896 C CA . THR A 1 109 ? -18.646 16.375 23.493 1.00 57.97 109 THR A CA 1
ATOM 897 C C . THR A 1 109 ? -17.483 16.768 22.586 1.00 57.97 109 THR A C 1
ATOM 899 O O . THR A 1 109 ? -16.349 16.733 23.066 1.00 57.97 109 THR A O 1
ATOM 902 N N . PRO A 1 110 ? -17.708 17.073 21.297 1.00 59.84 110 PRO A N 1
ATOM 903 C CA . PRO A 1 110 ? -16.647 17.584 20.448 1.00 59.84 110 PRO A CA 1
ATOM 904 C C . PRO A 1 110 ? -16.020 18.808 21.110 1.00 59.84 110 PRO A C 1
ATOM 906 O O . PRO A 1 110 ? -16.728 19.701 21.570 1.00 59.84 110 PRO A O 1
ATOM 909 N N . ASP A 1 111 ? -14.698 18.838 21.128 1.00 63.19 111 ASP A N 1
ATOM 910 C CA . ASP A 1 111 ? -13.859 19.890 21.700 1.00 63.19 111 ASP A CA 1
ATOM 911 C C . ASP A 1 111 ? -14.012 21.220 20.932 1.00 63.19 111 ASP A C 1
ATOM 913 O O . ASP A 1 111 ? -13.467 22.241 21.338 1.00 63.19 111 ASP A O 1
ATOM 917 N N . ALA A 1 112 ? -14.752 21.209 19.819 1.00 59.41 112 ALA A N 1
ATOM 918 C CA . ALA A 1 112 ? -14.970 22.342 18.937 1.00 59.41 112 ALA A CA 1
ATOM 919 C C . ALA A 1 112 ? -15.961 23.353 19.541 1.00 59.41 112 ALA A C 1
ATOM 921 O O . ALA A 1 112 ? -17.099 23.499 19.089 1.00 59.41 112 ALA A O 1
ATOM 922 N N . THR A 1 113 ? -15.505 24.085 20.551 1.00 51.19 113 THR A N 1
ATOM 923 C CA . THR A 1 113 ? -15.726 25.532 20.571 1.00 51.19 113 THR A CA 1
ATOM 924 C C . THR A 1 113 ? -14.468 26.169 19.993 1.00 51.19 113 THR A C 1
ATOM 926 O O . THR A 1 113 ? -13.536 26.479 20.732 1.00 51.19 113 THR A O 1
ATOM 929 N N . ASP A 1 114 ? -14.420 26.278 18.666 1.00 54.06 114 ASP A N 1
ATOM 930 C CA . ASP A 1 114 ? -13.488 27.191 18.008 1.00 54.06 114 ASP A CA 1
ATOM 931 C C . ASP A 1 114 ? -14.035 28.616 18.211 1.00 54.06 114 ASP A C 1
ATOM 933 O O . ASP A 1 114 ? -15.111 28.941 17.699 1.00 54.06 114 ASP A O 1
ATOM 937 N N . ASP A 1 115 ? -13.321 29.418 19.007 1.00 47.19 115 ASP A N 1
ATOM 938 C CA . ASP A 1 115 ? -13.357 30.889 18.955 1.00 47.19 115 ASP A CA 1
ATOM 939 C C . ASP A 1 115 ? -12.639 31.392 17.687 1.00 47.19 115 ASP A C 1
ATOM 941 O O . ASP A 1 115 ? -11.580 30.815 17.332 1.00 47.19 115 ASP A O 1
#

pLDDT: mean 83.46, std 12.92, range [47.06, 95.88]

Secondary structure (DSSP, 8-state):
---S-----------TTT-EE-SSTT-EEE--GGGTSS-GGGHHHHHHHHHTTT-S-SSHHHHHHHIIIIIHHHHS-SSPPEEE-EE---HHHHHHHHHTTPPPPPPPPP-----

Foldseek 3Di:
DPDPDPPDDDDDPDDDLQKDFDPDPCQWDFDPCCVPPLPLVCLVVCVVVVVVVVPADPDPVSSSVCSVPPDVCVVPPSGTDIGGHIDRDSPVVQVVCVVVVHDDDDDDDPPPPDD

Radius of gyration: 23.56 Å; Cα contacts (8 Å, |Δi|>4): 94; chains: 1; bounding box: 42×40×66 Å